Protein AF-A0A3D2VCT6-F1 (afdb_monomer_lite)

pLDDT: mean 78.35, std 16.63, range [40.0, 92.38]

Structure (mmCIF, N/CA/C/O backbone):
data_AF-A0A3D2VCT6-F1
#
_entry.id   AF-A0A3D2VCT6-F1
#
loop_
_atom_site.group_PDB
_atom_site.id
_atom_site.type_symbol
_atom_site.label_atom_id
_atom_site.label_alt_id
_atom_site.label_comp_id
_atom_site.label_asym_id
_atom_site.label_entity_id
_atom_site.label_seq_id
_atom_site.pdbx_PDB_ins_code
_atom_site.Cartn_x
_atom_site.Cartn_y
_atom_site.Cartn_z
_atom_site.occupancy
_atom_site.B_iso_or_equiv
_atom_site.auth_seq_id
_atom_site.auth_comp_id
_atom_site.auth_asym_id
_atom_site.auth_atom_id
_atom_site.pdbx_PDB_model_num
ATOM 1 N N . THR A 1 1 ? 10.111 -15.193 -12.192 1.00 73.38 1 THR A N 1
ATOM 2 C CA . THR A 1 1 ? 10.211 -14.140 -13.232 1.00 73.38 1 THR A CA 1
ATOM 3 C C . THR A 1 1 ? 9.613 -12.856 -12.687 1.00 73.38 1 THR A C 1
ATOM 5 O O . THR A 1 1 ? 8.828 -12.927 -11.751 1.00 73.38 1 THR A O 1
ATOM 8 N N . VAL A 1 2 ? 9.972 -11.691 -13.240 1.00 80.69 2 VAL A N 1
ATOM 9 C CA . VAL A 1 2 ? 9.519 -10.365 -12.754 1.00 80.69 2 VAL A CA 1
ATOM 10 C C . VAL A 1 2 ? 7.997 -10.275 -12.595 1.00 80.69 2 VAL A C 1
ATOM 12 O O . VAL A 1 2 ? 7.515 -9.657 -11.654 1.00 80.69 2 VAL A O 1
ATOM 15 N N . VAL A 1 3 ? 7.255 -10.949 -13.474 1.00 85.75 3 VAL A N 1
ATOM 16 C CA . VAL A 1 3 ? 5.790 -11.002 -13.463 1.00 85.75 3 VAL A CA 1
ATOM 17 C C . VAL A 1 3 ? 5.251 -11.655 -12.185 1.00 85.75 3 VAL A C 1
ATOM 19 O O . VAL A 1 3 ? 4.391 -11.073 -11.538 1.00 85.75 3 VAL A O 1
ATOM 22 N N . VAL A 1 4 ? 5.792 -12.806 -11.766 1.00 86.31 4 VAL A N 1
ATOM 23 C CA . VAL A 1 4 ? 5.326 -13.525 -10.559 1.00 86.31 4 VAL A CA 1
ATOM 24 C C . VAL A 1 4 ? 5.449 -12.653 -9.312 1.00 86.31 4 VAL A C 1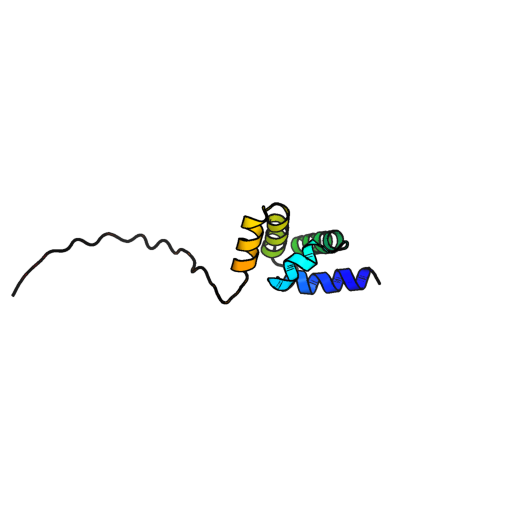
ATOM 26 O O . VAL A 1 4 ? 4.520 -12.591 -8.517 1.00 86.31 4 VAL A O 1
ATOM 29 N N . GLU A 1 5 ? 6.544 -11.904 -9.178 1.00 85.00 5 GLU A N 1
ATOM 30 C CA . GLU A 1 5 ? 6.730 -11.001 -8.038 1.00 85.00 5 GLU A CA 1
ATOM 31 C C . GLU A 1 5 ? 5.710 -9.853 -8.010 1.00 85.00 5 GLU A C 1
ATOM 33 O O . GLU A 1 5 ? 5.279 -9.445 -6.933 1.00 85.00 5 GLU A O 1
ATOM 38 N N . ILE A 1 6 ? 5.311 -9.326 -9.174 1.00 88.00 6 ILE A N 1
ATOM 39 C CA . ILE A 1 6 ? 4.287 -8.273 -9.266 1.00 88.00 6 ILE A CA 1
ATOM 40 C C . ILE A 1 6 ? 2.933 -8.818 -8.801 1.00 88.00 6 ILE A C 1
ATOM 42 O O . ILE A 1 6 ? 2.243 -8.151 -8.029 1.00 88.00 6 ILE A O 1
ATOM 46 N N . TRP A 1 7 ? 2.580 -10.041 -9.207 1.00 87.38 7 TRP A N 1
ATOM 47 C CA . TRP A 1 7 ? 1.351 -10.709 -8.770 1.00 87.38 7 TRP A CA 1
ATOM 48 C C . TRP A 1 7 ? 1.380 -11.063 -7.279 1.00 87.38 7 TRP A C 1
ATOM 50 O O . TRP A 1 7 ? 0.413 -10.797 -6.571 1.00 87.38 7 TRP A O 1
ATOM 60 N N . GLU A 1 8 ? 2.500 -11.568 -6.759 1.00 88.44 8 GLU A N 1
ATOM 61 C CA . GLU A 1 8 ? 2.666 -11.809 -5.319 1.00 88.44 8 GLU A CA 1
ATOM 62 C C . GLU A 1 8 ? 2.553 -10.520 -4.493 1.00 88.44 8 GLU A C 1
ATOM 64 O O . GLU A 1 8 ? 2.054 -10.537 -3.361 1.00 88.44 8 GLU A O 1
ATOM 69 N N . LEU A 1 9 ? 3.008 -9.386 -5.041 1.00 89.25 9 LEU A N 1
ATOM 70 C CA . LEU A 1 9 ? 2.837 -8.086 -4.403 1.00 89.25 9 LEU A CA 1
ATOM 71 C C . LEU A 1 9 ? 1.361 -7.687 -4.311 1.00 89.25 9 LEU A C 1
ATOM 73 O O . LEU A 1 9 ? 1.003 -7.114 -3.288 1.00 89.25 9 LEU A O 1
ATOM 77 N N . GLN A 1 10 ? 0.496 -8.044 -5.270 1.00 89.00 10 GLN A N 1
ATOM 78 C CA . GLN A 1 10 ? -0.943 -7.728 -5.207 1.00 89.00 10 GLN A CA 1
ATOM 79 C C . GLN A 1 10 ? -1.597 -8.300 -3.948 1.00 89.00 10 GLN A C 1
ATOM 81 O O . GLN A 1 10 ? -2.179 -7.558 -3.161 1.00 89.00 10 GLN A O 1
ATOM 86 N N . SER A 1 11 ? -1.393 -9.591 -3.665 1.00 88.12 11 SER A N 1
ATOM 87 C CA . SER A 1 11 ? -1.946 -10.229 -2.461 1.00 88.12 11 SER A CA 1
ATOM 88 C C . SER A 1 11 ? -1.451 -9.567 -1.168 1.00 88.12 11 SER A C 1
ATOM 90 O O . SER A 1 11 ? -2.166 -9.500 -0.167 1.00 88.12 11 SER A O 1
ATOM 92 N N . ARG A 1 12 ? -0.216 -9.048 -1.168 1.00 87.56 12 ARG A N 1
ATOM 93 C CA . ARG A 1 12 ? 0.351 -8.322 -0.021 1.00 87.56 12 ARG A CA 1
ATOM 94 C C . ARG A 1 12 ? -0.182 -6.892 0.093 1.00 87.56 12 ARG A C 1
ATOM 96 O O . ARG A 1 12 ? -0.373 -6.426 1.219 1.00 87.56 12 ARG A O 1
ATOM 103 N N . LEU A 1 13 ? -0.407 -6.217 -1.036 1.00 87.00 13 LEU A N 1
ATOM 104 C CA . LEU A 1 13 ? -1.008 -4.884 -1.116 1.00 87.00 13 LEU A CA 1
ATOM 105 C C . LEU A 1 13 ? -2.453 -4.911 -0.619 1.00 87.00 13 LEU A C 1
ATOM 107 O O . LEU A 1 13 ? -2.834 -4.029 0.145 1.00 87.00 13 LEU A O 1
ATOM 111 N N . GLU A 1 14 ? -3.216 -5.944 -0.977 1.00 86.81 14 GLU A N 1
ATOM 112 C CA . GLU A 1 14 ? -4.591 -6.168 -0.518 1.00 86.81 14 GLU A CA 1
ATOM 113 C C . GLU A 1 14 ? -4.648 -6.462 0.989 1.00 86.81 14 GLU A C 1
ATOM 115 O O . GLU A 1 14 ? -5.442 -5.866 1.718 1.00 86.81 14 GLU A O 1
ATOM 120 N N . ALA A 1 15 ? -3.748 -7.316 1.489 1.00 85.69 15 ALA A N 1
ATOM 121 C CA . ALA A 1 15 ? -3.716 -7.700 2.900 1.00 85.69 15 ALA A CA 1
ATOM 122 C C . ALA A 1 15 ? -3.271 -6.578 3.860 1.00 85.69 15 ALA A C 1
ATOM 124 O O . ALA A 1 15 ? -3.489 -6.709 5.064 1.00 85.69 15 ALA A O 1
ATOM 125 N N . ARG A 1 16 ? -2.596 -5.522 3.368 1.00 84.25 16 ARG A N 1
ATOM 126 C CA . ARG A 1 16 ? -2.132 -4.343 4.138 1.00 84.25 16 ARG A CA 1
ATOM 127 C C . ARG A 1 16 ? -1.551 -4.672 5.524 1.00 84.25 16 ARG A C 1
ATOM 129 O O . ARG A 1 16 ? -1.875 -4.048 6.530 1.00 84.25 16 ARG A O 1
ATOM 136 N N . ARG A 1 17 ? -0.661 -5.667 5.606 1.00 85.12 17 ARG A N 1
ATOM 137 C CA . ARG A 1 17 ? -0.084 -6.085 6.896 1.00 85.12 17 ARG A CA 1
ATOM 138 C C . ARG A 1 17 ? 0.915 -5.042 7.421 1.00 85.12 17 ARG A C 1
ATOM 140 O O . ARG A 1 17 ? 1.918 -4.807 6.741 1.00 85.12 17 ARG A O 1
ATOM 147 N N . PRO A 1 18 ? 0.760 -4.514 8.653 1.00 83.00 18 PRO A N 1
ATOM 148 C CA . PRO A 1 18 ? 1.594 -3.429 9.178 1.00 83.00 18 PRO A CA 1
AT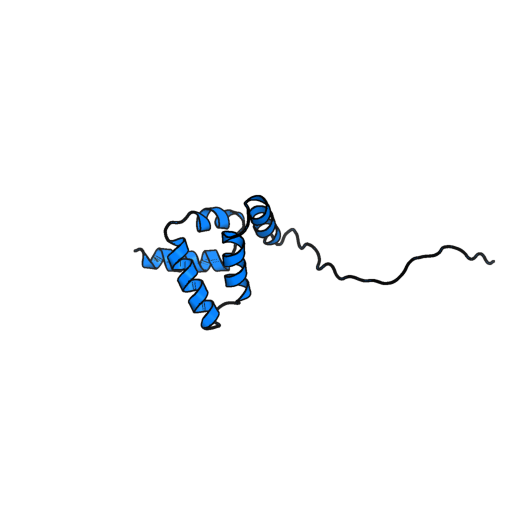OM 149 C C . PRO A 1 18 ? 3.107 -3.660 9.082 1.00 83.00 18 PRO A C 1
ATOM 151 O O . PRO A 1 18 ? 3.869 -2.788 8.668 1.00 83.00 18 PRO A O 1
ATOM 154 N N . ARG A 1 19 ? 3.542 -4.885 9.397 1.00 82.25 19 ARG A N 1
ATOM 155 C CA . ARG A 1 19 ? 4.955 -5.301 9.366 1.00 82.25 19 ARG A CA 1
ATOM 156 C C . ARG A 1 19 ? 5.531 -5.421 7.954 1.00 82.25 19 ARG A C 1
ATOM 158 O O . ARG A 1 19 ? 6.746 -5.431 7.786 1.00 82.25 19 ARG A O 1
ATOM 165 N N . THR A 1 20 ? 4.679 -5.566 6.943 1.00 86.06 20 THR A N 1
ATOM 166 C CA . THR A 1 20 ? 5.090 -5.817 5.557 1.00 86.06 20 THR A CA 1
ATOM 167 C C . THR A 1 20 ? 5.043 -4.545 4.715 1.00 86.06 20 THR A C 1
ATOM 169 O O . THR A 1 20 ? 5.816 -4.442 3.770 1.00 86.06 20 THR A O 1
ATOM 172 N N . ILE A 1 21 ? 4.226 -3.552 5.085 1.00 87.94 21 ILE A N 1
ATOM 173 C CA . ILE A 1 21 ? 4.059 -2.287 4.345 1.00 87.94 21 ILE A CA 1
ATOM 174 C C . ILE A 1 21 ? 5.395 -1.576 4.103 1.00 87.94 21 ILE A C 1
ATOM 176 O O . ILE A 1 21 ? 5.686 -1.207 2.971 1.00 87.94 21 ILE A O 1
ATOM 180 N N . GLN A 1 22 ? 6.260 -1.459 5.117 1.00 86.81 22 GLN A N 1
ATOM 181 C CA . GLN A 1 22 ? 7.579 -0.833 4.936 1.00 86.81 22 GLN A CA 1
ATOM 182 C C . GLN A 1 22 ? 8.455 -1.590 3.927 1.00 86.81 22 GLN A C 1
ATOM 184 O O . GLN A 1 22 ? 9.131 -0.982 3.102 1.00 86.81 22 GLN A O 1
ATOM 189 N N . ARG A 1 23 ? 8.409 -2.928 3.954 1.00 89.44 23 ARG A N 1
ATOM 190 C CA . ARG A 1 23 ? 9.144 -3.774 3.007 1.00 89.44 23 ARG A CA 1
ATOM 191 C C . ARG A 1 23 ? 8.570 -3.680 1.590 1.00 89.44 23 ARG A C 1
ATOM 193 O O . ARG A 1 23 ? 9.329 -3.778 0.634 1.00 89.44 23 ARG A O 1
ATOM 200 N N . ILE A 1 24 ? 7.255 -3.506 1.460 1.00 90.00 24 ILE A N 1
ATOM 201 C CA . ILE A 1 24 ? 6.577 -3.320 0.172 1.00 90.00 24 ILE A CA 1
ATOM 202 C C . ILE A 1 24 ? 6.990 -1.984 -0.447 1.00 90.00 24 ILE A C 1
ATOM 204 O O . ILE A 1 24 ? 7.429 -1.979 -1.590 1.00 90.00 24 ILE A O 1
ATOM 208 N N . LEU A 1 25 ? 6.938 -0.888 0.320 1.00 88.56 25 LEU A N 1
ATOM 209 C CA . LEU A 1 25 ? 7.337 0.446 -0.148 1.00 88.56 25 LEU A CA 1
ATOM 210 C C . LEU A 1 25 ? 8.811 0.505 -0.584 1.00 88.56 25 LEU A C 1
ATOM 212 O O . LEU A 1 25 ? 9.147 1.224 -1.517 1.00 88.56 25 LEU A O 1
ATOM 216 N N . GLY A 1 26 ? 9.690 -0.270 0.059 1.00 88.38 26 GLY A N 1
ATOM 217 C CA . GLY A 1 26 ? 11.105 -0.366 -0.316 1.00 88.38 26 GLY A CA 1
ATOM 218 C C . GLY A 1 26 ? 11.409 -1.288 -1.507 1.00 88.38 26 GLY A C 1
ATOM 219 O O . GLY A 1 26 ? 12.573 -1.436 -1.877 1.00 88.38 26 GLY A O 1
ATOM 220 N N . ASN A 1 2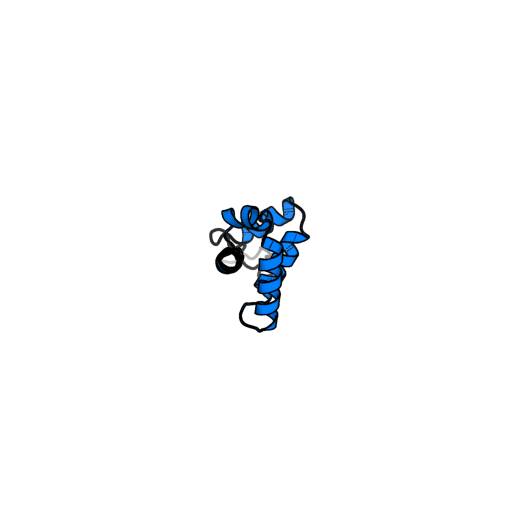7 ? 10.414 -1.957 -2.097 1.00 89.31 27 ASN A N 1
ATOM 221 C CA . ASN A 1 27 ? 10.641 -2.887 -3.202 1.00 89.31 27 ASN A CA 1
ATOM 222 C C . ASN A 1 27 ? 10.785 -2.135 -4.538 1.00 89.31 27 ASN A C 1
ATOM 224 O O . ASN A 1 27 ? 9.931 -1.328 -4.893 1.00 89.31 27 ASN A O 1
ATOM 228 N N . ARG A 1 28 ? 11.806 -2.464 -5.346 1.00 89.31 28 ARG A N 1
ATOM 229 C CA . ARG A 1 28 ? 12.008 -1.857 -6.680 1.00 89.31 28 ARG A CA 1
ATOM 230 C C . ARG A 1 28 ? 10.814 -2.039 -7.627 1.00 89.31 28 ARG A C 1
ATOM 232 O O . ARG A 1 28 ? 10.626 -1.234 -8.530 1.00 89.31 28 ARG A O 1
ATOM 239 N N . ARG A 1 29 ? 10.022 -3.099 -7.438 1.00 89.19 29 ARG A N 1
ATOM 240 C CA . ARG A 1 29 ? 8.847 -3.441 -8.261 1.00 89.19 29 ARG A CA 1
ATOM 241 C C . ARG A 1 29 ? 7.538 -2.885 -7.707 1.00 89.19 29 ARG A C 1
ATOM 243 O O . ARG A 1 29 ? 6.490 -3.115 -8.303 1.00 89.19 29 ARG A O 1
ATOM 250 N N . PHE A 1 30 ? 7.588 -2.144 -6.599 1.00 89.94 30 PHE A N 1
ATOM 251 C CA . PHE A 1 30 ? 6.405 -1.530 -6.005 1.00 89.94 30 PHE A CA 1
ATOM 252 C C . PHE A 1 30 ? 5.661 -0.646 -7.004 1.00 89.94 30 PHE A C 1
ATOM 254 O O . PHE A 1 30 ? 4.444 -0.736 -7.076 1.00 89.94 30 PHE A O 1
ATOM 261 N N . ARG A 1 31 ? 6.379 0.134 -7.825 1.00 90.31 31 ARG A N 1
ATOM 262 C CA . ARG A 1 31 ? 5.747 1.020 -8.810 1.00 90.31 31 ARG A CA 1
ATOM 263 C C . ARG A 1 31 ? 4.887 0.250 -9.814 1.00 90.31 31 ARG A C 1
ATOM 265 O O . ARG A 1 31 ? 3.711 0.548 -9.940 1.00 90.31 31 ARG A O 1
ATOM 272 N N . ALA A 1 32 ? 5.433 -0.815 -10.401 1.00 92.25 32 ALA A N 1
ATOM 273 C CA . ALA A 1 32 ? 4.688 -1.678 -11.318 1.00 92.25 32 ALA A CA 1
ATOM 274 C C . ALA A 1 32 ? 3.485 -2.359 -10.639 1.00 92.25 32 ALA A C 1
ATOM 276 O O . ALA A 1 32 ? 2.418 -2.481 -11.235 1.00 92.25 32 ALA A O 1
ATOM 277 N N . ALA A 1 33 ? 3.637 -2.787 -9.382 1.00 90.75 33 ALA A N 1
ATOM 278 C CA . ALA A 1 33 ? 2.532 -3.362 -8.619 1.00 90.75 33 ALA A CA 1
ATOM 279 C C . ALA A 1 33 ? 1.452 -2.321 -8.267 1.00 90.75 33 ALA A C 1
ATOM 281 O O . ALA A 1 33 ? 0.270 -2.651 -8.274 1.00 90.75 33 ALA A O 1
ATOM 282 N N . TYR A 1 34 ? 1.838 -1.076 -7.990 1.00 91.44 34 TYR A N 1
ATOM 283 C CA . TYR A 1 34 ? 0.925 0.035 -7.727 1.00 91.44 34 TYR A CA 1
ATOM 284 C C . TYR A 1 34 ? 0.162 0.459 -8.987 1.00 91.44 34 TYR A C 1
ATOM 286 O O . TYR A 1 34 ? -1.049 0.638 -8.922 1.00 91.44 34 TYR A O 1
ATOM 294 N N . ASP A 1 35 ? 0.831 0.545 -10.137 1.00 92.06 35 ASP A N 1
ATOM 295 C CA . ASP A 1 35 ? 0.174 0.878 -11.405 1.00 92.06 35 ASP A CA 1
ATOM 296 C C . ASP A 1 35 ? -0.878 -0.188 -11.761 1.00 92.06 35 ASP A C 1
ATOM 298 O O . ASP A 1 35 ? -2.000 0.133 -12.144 1.00 92.06 35 ASP A O 1
ATOM 302 N N . PHE A 1 36 ? -0.565 -1.469 -11.531 1.00 90.06 36 PHE A N 1
ATOM 303 C CA . PHE A 1 36 ? -1.535 -2.550 -11.705 1.00 90.06 36 PHE A CA 1
ATOM 304 C C . PHE A 1 36 ? -2.688 -2.489 -10.689 1.00 90.06 36 PHE A C 1
ATOM 306 O O . PHE A 1 36 ? -3.835 -2.750 -11.044 1.00 90.06 36 PHE A O 1
ATOM 313 N N . LEU A 1 37 ? -2.405 -2.102 -9.441 1.00 90.50 37 LEU A N 1
ATOM 314 C CA . LEU A 1 37 ? -3.428 -1.879 -8.417 1.00 90.50 37 LEU A CA 1
ATOM 315 C C . LEU A 1 37 ? -4.400 -0.767 -8.849 1.00 90.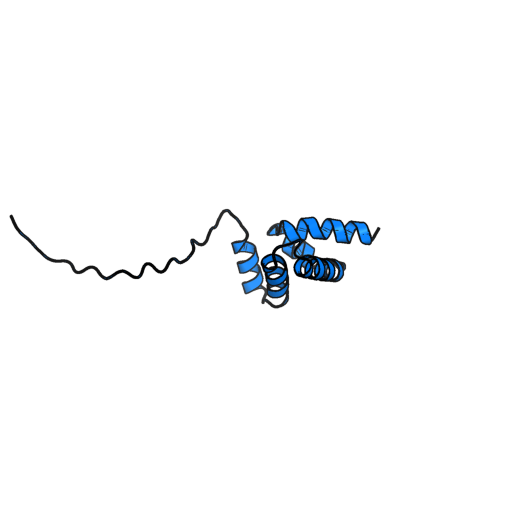50 37 LEU A C 1
ATOM 317 O O . LEU A 1 37 ? -5.610 -0.931 -8.718 1.00 90.50 37 LEU A O 1
ATOM 321 N N . LEU A 1 38 ? -3.890 0.339 -9.400 1.00 90.88 38 LEU A N 1
ATOM 322 C CA . LEU A 1 38 ? -4.715 1.446 -9.885 1.00 90.88 38 LEU A CA 1
ATOM 323 C C . LEU A 1 38 ? -5.633 0.998 -11.028 1.00 90.88 38 LEU A C 1
ATOM 325 O O . LEU A 1 38 ? -6.837 1.226 -10.959 1.00 90.88 38 LEU A O 1
ATOM 329 N N . LEU A 1 39 ? -5.094 0.268 -12.009 1.00 91.75 39 LEU A N 1
ATOM 330 C CA . LEU A 1 39 ? -5.888 -0.295 -13.106 1.00 91.75 39 LEU A CA 1
ATOM 331 C C . LEU A 1 39 ? -6.992 -1.234 -12.600 1.00 91.75 39 LEU A C 1
ATOM 333 O O . LEU A 1 39 ? -8.128 -1.157 -13.061 1.00 91.75 39 LEU A O 1
ATOM 337 N N . ARG A 1 40 ? -6.696 -2.092 -11.615 1.00 89.31 40 ARG A N 1
ATOM 338 C CA . ARG A 1 40 ? -7.707 -2.974 -11.002 1.00 89.31 40 ARG A CA 1
ATOM 339 C C . ARG A 1 40 ? -8.771 -2.200 -10.233 1.00 89.31 40 ARG A C 1
ATOM 341 O O . ARG A 1 40 ? -9.927 -2.618 -10.200 1.00 89.31 40 ARG A O 1
ATOM 348 N N . SER A 1 41 ? -8.396 -1.081 -9.616 1.00 92.38 41 SER A N 1
ATOM 349 C CA . SER A 1 41 ? -9.346 -0.188 -8.956 1.00 92.38 41 SER A CA 1
ATOM 350 C C . SER A 1 41 ? -10.267 0.493 -9.965 1.00 92.38 41 SER A C 1
ATOM 352 O O . SER A 1 41 ? -11.464 0.587 -9.712 1.00 92.38 41 SER A O 1
ATOM 354 N N . GLU A 1 42 ? -9.735 0.961 -11.093 1.00 88.75 42 GLU A N 1
ATOM 355 C CA . GLU A 1 42 ? -10.524 1.566 -12.174 1.00 88.75 42 GLU A CA 1
ATOM 356 C C . GLU A 1 42 ? -11.448 0.543 -12.848 1.00 88.75 42 GLU A C 1
ATOM 358 O O . GLU A 1 42 ? -12.584 0.865 -13.187 1.00 88.75 42 GLU A O 1
ATOM 363 N N . ALA A 1 43 ? -11.004 -0.712 -12.958 1.00 90.50 43 ALA A N 1
ATOM 364 C CA . ALA A 1 43 ? -11.818 -1.829 -13.432 1.00 90.50 43 ALA A CA 1
ATOM 365 C C . ALA A 1 43 ? -12.901 -2.282 -12.428 1.00 90.50 4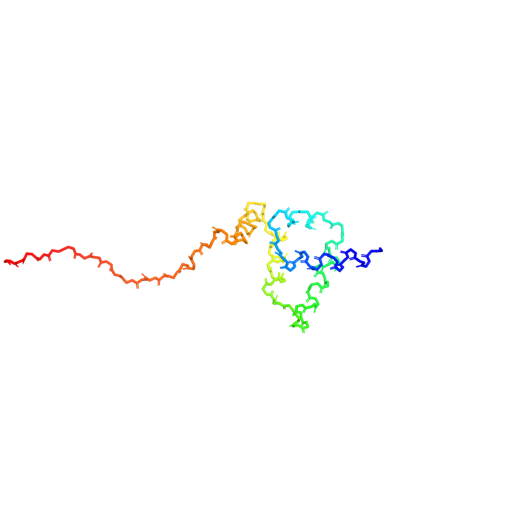3 ALA A C 1
ATOM 367 O O . ALA A 1 43 ? -13.745 -3.109 -12.768 1.00 90.50 43 ALA A O 1
ATOM 368 N N . GLY A 1 44 ? -12.888 -1.764 -11.193 1.00 88.19 44 GLY A N 1
ATOM 369 C CA . GLY A 1 44 ? -13.843 -2.125 -10.142 1.00 88.19 44 GLY A CA 1
ATOM 370 C C . GLY A 1 44 ? -13.601 -3.493 -9.493 1.00 88.19 44 GLY A C 1
ATOM 371 O O . GLY A 1 44 ? -14.463 -3.979 -8.765 1.00 88.19 44 GLY A O 1
ATOM 372 N N . GLU A 1 45 ? -12.443 -4.121 -9.722 1.00 86.81 45 GLU A N 1
ATOM 373 C CA . GLU A 1 45 ? -12.095 -5.408 -9.103 1.00 86.81 45 GLU A CA 1
ATOM 374 C C . GLU A 1 45 ? -11.729 -5.278 -7.622 1.00 86.81 45 GLU A C 1
ATOM 376 O O . GLU A 1 45 ? -11.888 -6.224 -6.850 1.00 86.81 45 GLU A O 1
ATOM 381 N N . ILE A 1 46 ? -11.206 -4.118 -7.225 1.00 87.69 46 ILE A N 1
ATOM 382 C CA . ILE A 1 46 ? -10.798 -3.834 -5.850 1.00 87.69 46 ILE A CA 1
ATOM 383 C C . ILE A 1 46 ? -11.419 -2.522 -5.357 1.00 87.69 46 ILE A C 1
ATOM 385 O O . ILE A 1 46 ? -11.743 -1.649 -6.165 1.00 87.69 46 ILE A O 1
ATOM 389 N N . PRO A 1 47 ? -11.553 -2.335 -4.031 1.00 86.75 47 PRO A N 1
ATOM 390 C CA . PRO A 1 47 ? -12.085 -1.096 -3.484 1.00 86.75 47 PRO A CA 1
ATOM 391 C C . PRO A 1 47 ? -11.175 0.099 -3.815 1.00 86.75 47 PRO A C 1
ATOM 393 O O . PRO A 1 47 ? -9.972 0.026 -3.545 1.00 86.75 47 PRO A O 1
ATOM 396 N N . PRO A 1 48 ? -11.724 1.235 -4.282 1.00 86.88 48 PRO A N 1
ATOM 397 C CA . PRO A 1 48 ? -10.931 2.435 -4.559 1.00 86.88 48 PRO A CA 1
ATOM 398 C C . PRO A 1 48 ? -10.258 3.009 -3.308 1.00 86.88 48 PRO A C 1
ATOM 400 O O . PRO A 1 48 ? -9.186 3.603 -3.392 1.00 86.88 48 PRO A O 1
ATOM 403 N N . GLU A 1 49 ? -10.828 2.752 -2.129 1.00 87.94 49 GLU A N 1
ATOM 404 C CA . GLU A 1 49 ? -10.227 3.091 -0.835 1.00 87.94 49 GLU A CA 1
ATOM 405 C C . GLU A 1 49 ? -8.853 2.431 -0.634 1.00 87.94 49 GLU A C 1
ATOM 407 O O . GLU A 1 49 ? -7.988 2.980 0.046 1.00 87.94 49 GLU A O 1
ATOM 412 N N . LEU A 1 50 ? -8.631 1.244 -1.217 1.00 88.81 50 LEU A N 1
ATOM 413 C CA . LEU A 1 50 ? -7.349 0.551 -1.130 1.00 88.81 50 LEU A CA 1
ATOM 414 C C . LEU A 1 50 ? -6.278 1.299 -1.928 1.00 88.81 50 LEU A C 1
ATOM 416 O O . LEU A 1 50 ? -5.189 1.534 -1.406 1.00 88.81 50 LEU A O 1
ATOM 420 N N . ALA A 1 51 ? -6.596 1.684 -3.166 1.00 89.50 51 ALA A N 1
ATOM 421 C CA . ALA A 1 51 ? -5.697 2.451 -4.018 1.00 89.50 51 ALA A CA 1
ATOM 422 C C . ALA A 1 51 ? -5.389 3.822 -3.397 1.00 89.50 51 ALA A C 1
ATOM 424 O O . ALA A 1 51 ? -4.219 4.155 -3.240 1.00 89.50 51 ALA A O 1
ATOM 425 N N . GLN A 1 52 ? -6.415 4.549 -2.936 1.00 89.56 52 GLN A N 1
ATOM 426 C CA . GLN A 1 52 ? -6.261 5.846 -2.260 1.00 89.56 52 GLN A CA 1
ATOM 427 C C . GLN A 1 52 ? -5.356 5.756 -1.030 1.00 89.56 52 GLN A C 1
ATOM 429 O O . GLN A 1 52 ? -4.440 6.560 -0.878 1.00 89.56 52 GLN A O 1
ATOM 434 N N . TRP A 1 53 ? -5.539 4.734 -0.191 1.00 91.38 53 TRP A N 1
ATOM 435 C CA . TRP A 1 53 ? -4.686 4.523 0.977 1.00 91.38 53 TRP A CA 1
ATOM 436 C C . TRP A 1 53 ? -3.211 4.313 0.591 1.00 91.38 53 TRP A C 1
ATOM 438 O O . TRP A 1 53 ? -2.305 4.843 1.242 1.00 91.38 53 TRP A O 1
ATOM 448 N N . TRP A 1 54 ? -2.953 3.554 -0.483 1.00 90.88 54 TRP A N 1
ATOM 449 C CA . TRP A 1 54 ? -1.600 3.360 -1.011 1.00 90.88 54 TRP A CA 1
ATOM 450 C C . TRP A 1 54 ? -1.030 4.631 -1.653 1.00 90.88 54 TRP A C 1
ATOM 452 O O . TRP A 1 54 ? 0.187 4.806 -1.628 1.00 90.88 54 TRP A O 1
ATOM 462 N N . THR A 1 55 ? -1.856 5.529 -2.187 1.00 90.81 55 THR A N 1
ATOM 463 C CA . THR A 1 55 ? -1.437 6.866 -2.640 1.00 90.81 55 THR A CA 1
ATOM 464 C C . THR A 1 55 ? -1.032 7.740 -1.455 1.00 90.81 55 THR A C 1
ATOM 466 O O . THR A 1 55 ? 0.085 8.251 -1.412 1.00 90.81 55 THR A O 1
ATOM 469 N N . GLU A 1 56 ? -1.890 7.833 -0.440 1.00 90.12 56 GLU A N 1
ATOM 470 C CA . GLU A 1 56 ? -1.671 8.672 0.741 1.00 90.12 56 GLU A CA 1
ATOM 471 C C . GLU A 1 56 ? -0.382 8.297 1.481 1.00 90.12 56 GLU A C 1
ATOM 473 O O . GLU A 1 56 ? 0.407 9.166 1.846 1.00 90.12 56 GLU A O 1
ATOM 478 N N . ILE A 1 57 ? -0.102 7.001 1.666 1.00 89.44 57 ILE A N 1
ATOM 479 C CA . ILE A 1 57 ? 1.087 6.563 2.413 1.00 89.44 57 ILE A CA 1
ATOM 480 C C . ILE A 1 57 ? 2.420 6.909 1.717 1.00 89.44 57 ILE A C 1
ATOM 482 O O . ILE A 1 57 ? 3.465 6.975 2.384 1.00 89.44 57 ILE A O 1
ATOM 486 N N . GLN A 1 58 ? 2.391 7.114 0.394 1.00 87.75 58 GLN A N 1
ATOM 487 C CA . GLN A 1 58 ? 3.546 7.548 -0.398 1.00 87.75 58 GLN A CA 1
ATOM 488 C C . GLN A 1 58 ? 3.840 9.036 -0.178 1.00 87.75 58 GLN A C 1
ATOM 490 O O . GLN A 1 58 ? 5.006 9.397 -0.032 1.00 87.75 58 GLN A O 1
ATOM 495 N N . GLU A 1 59 ? 2.800 9.866 -0.099 1.00 87.69 59 GLU A N 1
ATOM 496 C CA . GLU A 1 59 ? 2.910 11.319 0.092 1.00 87.69 59 GLU A CA 1
ATOM 497 C C . GLU A 1 59 ? 3.087 11.718 1.564 1.00 87.69 59 GLU A C 1
ATOM 499 O O . GLU A 1 59 ? 3.632 12.773 1.873 1.00 87.69 59 GLU A O 1
ATOM 504 N N . CYS A 1 60 ? 2.654 10.862 2.489 1.00 87.81 60 CYS A N 1
ATOM 505 C CA . CYS A 1 60 ? 2.713 11.125 3.919 1.00 87.81 60 CYS A CA 1
ATOM 506 C C . CYS A 1 60 ? 4.134 11.078 4.504 1.00 87.81 60 CYS A C 1
ATOM 508 O O . CYS A 1 60 ? 4.917 10.155 4.243 1.00 87.81 60 CYS A O 1
ATOM 510 N N . ASP A 1 61 ? 4.393 12.000 5.437 1.00 88.81 61 ASP A N 1
ATOM 511 C CA . ASP A 1 61 ? 5.579 12.005 6.296 1.00 88.81 61 ASP A CA 1
ATOM 512 C C . ASP A 1 61 ? 5.705 10.719 7.121 1.00 88.81 61 ASP A C 1
ATOM 514 O O . ASP A 1 61 ? 4.722 10.039 7.431 1.00 88.81 61 ASP A O 1
ATOM 518 N N . GLU A 1 62 ? 6.918 10.409 7.582 1.00 84.31 62 GLU A N 1
ATOM 519 C CA . GLU A 1 62 ? 7.186 9.186 8.344 1.00 84.31 62 GLU A CA 1
ATOM 520 C C . GLU A 1 62 ? 6.307 9.052 9.604 1.00 84.31 62 GLU A C 1
ATOM 522 O O . GLU A 1 62 ? 5.832 7.960 9.936 1.00 84.31 62 GLU A O 1
ATOM 527 N N . THR A 1 63 ? 6.042 10.161 10.299 1.00 86.12 63 THR A N 1
ATOM 528 C CA . THR A 1 63 ? 5.180 10.179 11.490 1.00 86.12 63 THR A CA 1
ATOM 529 C C . THR A 1 63 ? 3.732 9.825 11.150 1.00 86.12 63 THR A C 1
ATOM 531 O O . THR A 1 63 ? 3.100 9.056 11.879 1.00 86.12 63 THR A O 1
ATOM 534 N N . HIS A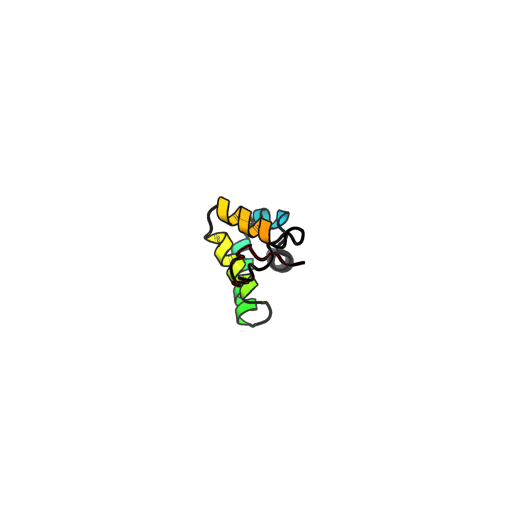 1 64 ? 3.220 10.340 10.032 1.00 86.38 64 HIS A N 1
ATOM 535 C CA . HIS A 1 64 ? 1.871 10.080 9.547 1.00 86.38 64 HIS A CA 1
ATOM 536 C C . HIS A 1 64 ? 1.754 8.652 8.999 1.00 86.38 64 HIS A C 1
ATOM 538 O O . HIS A 1 64 ? 0.847 7.916 9.384 1.00 86.38 64 HIS A O 1
ATOM 544 N N . ARG A 1 65 ? 2.752 8.194 8.237 1.00 87.31 65 ARG A N 1
ATOM 545 C CA . ARG A 1 65 ? 2.881 6.811 7.761 1.00 87.31 65 ARG A CA 1
ATOM 546 C C . ARG A 1 65 ? 2.797 5.802 8.905 1.00 87.31 65 ARG A C 1
ATOM 548 O O . ARG A 1 65 ? 2.049 4.831 8.822 1.00 87.31 65 ARG A O 1
ATOM 555 N N . ARG A 1 66 ? 3.520 6.032 10.008 1.00 85.19 66 ARG A N 1
ATOM 556 C CA . ARG A 1 66 ? 3.449 5.163 11.199 1.00 85.19 66 ARG A CA 1
ATOM 557 C C . ARG A 1 66 ? 2.053 5.139 11.827 1.00 85.19 66 ARG A C 1
ATOM 559 O O . ARG A 1 66 ? 1.663 4.096 12.344 1.00 85.19 66 ARG A O 1
ATOM 566 N N . ARG A 1 67 ? 1.306 6.251 11.795 1.00 86.88 67 ARG A N 1
ATOM 567 C CA . ARG A 1 67 ? -0.089 6.298 12.273 1.00 86.88 67 ARG A CA 1
ATOM 568 C C . ARG A 1 67 ? -1.011 5.497 11.359 1.00 86.88 67 ARG A C 1
ATOM 570 O O . ARG A 1 67 ? -1.653 4.583 11.855 1.00 86.88 67 ARG A O 1
ATOM 577 N N . MET A 1 68 ? -0.966 5.727 10.046 1.00 86.38 68 MET A N 1
ATOM 578 C CA . MET A 1 68 ? -1.766 4.970 9.070 1.00 86.38 68 MET A CA 1
ATOM 579 C C . MET A 1 68 ? -1.537 3.459 9.176 1.00 86.38 68 MET A C 1
ATOM 581 O O . MET A 1 68 ? -2.477 2.673 9.159 1.00 86.38 68 MET A O 1
ATOM 585 N N . VAL A 1 69 ? -0.276 3.044 9.327 1.00 86.38 69 VAL A N 1
ATOM 586 C CA . VAL A 1 69 ? 0.101 1.635 9.504 1.00 86.38 69 VAL A CA 1
ATOM 587 C C . VAL A 1 69 ? -0.424 1.059 10.824 1.00 86.38 69 VAL A C 1
ATOM 589 O O . VAL A 1 69 ? -0.769 -0.118 10.886 1.00 86.38 69 VAL A O 1
ATOM 592 N N . LYS A 1 70 ? -0.484 1.870 11.883 1.00 83.75 70 LYS A N 1
ATOM 593 C CA . LYS A 1 70 ? -1.010 1.472 13.194 1.00 83.75 70 LYS A CA 1
ATOM 594 C C . LYS A 1 70 ? -2.536 1.377 13.201 1.00 83.75 70 LYS A C 1
ATOM 596 O O . LYS A 1 70 ? -3.069 0.512 13.884 1.00 83.75 70 LYS A O 1
ATOM 601 N N . ASP A 1 71 ? -3.213 2.225 12.436 1.00 83.38 71 ASP A N 1
ATOM 602 C CA . ASP A 1 71 ? -4.675 2.234 12.321 1.00 83.38 71 ASP A CA 1
ATOM 603 C C . ASP A 1 71 ? -5.212 1.013 11.547 1.00 83.38 71 ASP A C 1
ATOM 605 O O . ASP A 1 71 ? -6.383 0.666 11.672 1.00 83.38 71 ASP A O 1
ATOM 609 N N . LEU A 1 72 ? -4.347 0.321 10.794 1.00 78.44 72 LEU A N 1
ATOM 610 C CA . LEU A 1 72 ? -4.650 -0.957 10.141 1.00 78.44 72 LEU A CA 1
ATOM 611 C C . LEU A 1 72 ? -4.625 -2.167 11.086 1.00 78.44 72 LEU A C 1
ATOM 613 O O . LEU A 1 72 ? -5.049 -3.247 10.680 1.00 78.44 72 LEU A O 1
ATOM 617 N N . ASP A 1 73 ? -4.099 -2.035 12.308 1.00 69.62 73 ASP A N 1
ATOM 618 C CA . ASP A 1 73 ? -4.074 -3.136 13.270 1.00 69.62 73 ASP A CA 1
ATOM 619 C C . ASP A 1 73 ? -5.482 -3.334 13.869 1.00 69.62 73 ASP A C 1
ATOM 621 O O . ASP A 1 73 ? -5.951 -2.476 14.628 1.00 69.62 73 ASP A O 1
ATOM 625 N N . PRO A 1 74 ? -6.180 -4.451 13.575 1.00 57.47 74 PRO A N 1
ATOM 626 C CA . PRO A 1 74 ? -7.544 -4.686 14.051 1.00 57.47 74 PRO A CA 1
ATOM 627 C C . PRO A 1 74 ? -7.650 -4.753 15.586 1.00 57.47 74 PRO A C 1
ATOM 629 O O . PRO A 1 74 ? -8.753 -4.687 16.124 1.00 57.47 74 PRO A O 1
ATOM 632 N N . GLY A 1 75 ? -6.525 -4.828 16.310 1.00 54.12 75 GLY A N 1
ATOM 633 C CA . GLY A 1 75 ? -6.477 -4.719 17.772 1.00 54.12 75 GLY A CA 1
ATOM 634 C C . GLY A 1 75 ? -6.714 -3.307 18.329 1.00 54.12 75 GLY A C 1
ATOM 635 O O . GLY A 1 75 ? -6.874 -3.145 19.540 1.00 54.12 75 GLY A O 1
ATOM 636 N N . LYS A 1 76 ? -6.756 -2.272 17.481 1.00 47.62 76 LYS A N 1
ATOM 637 C CA . LYS A 1 76 ? -7.076 -0.895 17.872 1.00 47.62 76 LYS A CA 1
ATOM 638 C C . LYS A 1 76 ? -8.040 -0.266 16.881 1.00 47.62 76 LYS A C 1
ATOM 640 O O . LYS A 1 76 ? -7.669 0.646 16.163 1.00 47.62 76 LYS A O 1
ATOM 645 N N . THR A 1 77 ? -9.308 -0.660 16.904 1.00 40.00 77 THR A N 1
ATOM 646 C CA . THR A 1 77 ? -10.375 0.218 16.402 1.00 40.00 77 THR A CA 1
ATOM 647 C C . THR A 1 77 ? -10.280 1.561 17.143 1.00 40.00 77 THR A C 1
ATOM 649 O O . THR A 1 77 ? -10.595 1.599 18.339 1.00 40.00 77 THR A O 1
ATOM 652 N N . PRO A 1 78 ? -9.899 2.690 16.513 1.00 42.91 78 PRO A N 1
ATOM 653 C CA . PRO A 1 78 ? -10.222 3.986 17.072 1.00 42.91 78 PRO A CA 1
ATOM 654 C C . PRO A 1 78 ? -11.703 4.129 16.758 1.00 42.91 78 PRO A C 1
ATOM 656 O O . PRO A 1 78 ? -12.086 4.445 15.631 1.00 42.91 78 PRO A O 1
ATOM 659 N N . GLY A 1 79 ? -12.536 3.753 17.731 1.00 45.88 79 GLY A N 1
ATOM 660 C CA . GLY A 1 79 ? -13.982 3.808 17.625 1.00 45.88 79 GLY A CA 1
ATOM 661 C C . GLY A 1 79 ? -14.382 5.083 16.906 1.00 45.88 79 GLY A C 1
ATOM 662 O O . GLY A 1 79 ? -14.081 6.185 17.371 1.00 45.88 79 GLY A O 1
ATOM 663 N N . LYS A 1 80 ? -14.998 4.887 15.735 1.00 43.84 80 LYS A N 1
ATOM 664 C CA . LYS A 1 80 ? -15.707 5.880 14.935 1.00 43.84 80 LYS A CA 1
ATOM 665 C C . LYS A 1 80 ? -16.207 6.943 15.900 1.00 43.84 80 LYS A C 1
ATOM 667 O O . LYS A 1 80 ? -17.062 6.647 16.737 1.00 43.84 80 LYS A O 1
ATOM 672 N N . ARG A 1 81 ? -15.596 8.131 15.846 1.00 50.97 81 ARG A N 1
ATOM 673 C CA . ARG A 1 81 ? -15.883 9.291 16.693 1.00 50.97 81 ARG A CA 1
ATOM 674 C C . ARG A 1 81 ? -17.304 9.737 16.371 1.00 50.97 81 ARG A C 1
ATOM 676 O O . ARG A 1 81 ? -17.542 10.708 15.662 1.00 50.97 81 ARG A O 1
ATOM 683 N N . ARG A 1 82 ? -18.278 8.958 16.835 1.00 52.97 82 ARG A N 1
ATOM 684 C CA . ARG A 1 82 ? -19.695 9.222 16.715 1.00 52.97 82 ARG A CA 1
ATOM 685 C C . ARG A 1 82 ? -19.918 10.336 17.713 1.00 52.97 82 ARG A C 1
ATOM 687 O O . ARG A 1 82 ? -20.115 10.090 18.897 1.00 52.97 82 ARG A O 1
ATOM 694 N N . ARG A 1 83 ? -19.769 11.569 17.216 1.00 55.28 83 ARG A N 1
ATOM 695 C CA . ARG A 1 83 ? -20.249 12.811 17.820 1.00 55.28 83 ARG A CA 1
ATOM 696 C C . ARG A 1 83 ? -21.679 12.565 18.301 1.00 55.28 83 ARG A C 1
ATOM 698 O O . ARG A 1 83 ? -22.641 12.833 17.591 1.00 55.28 83 ARG A O 1
ATOM 705 N N . ARG A 1 84 ? -21.839 12.044 19.515 1.00 53.78 84 ARG A N 1
ATOM 706 C CA . ARG A 1 84 ? -23.086 12.147 20.258 1.00 53.78 84 ARG A CA 1
ATOM 707 C C . ARG A 1 84 ? -22.967 13.436 21.051 1.00 53.78 84 ARG A C 1
ATOM 709 O O . ARG A 1 84 ? -22.734 13.451 22.250 1.00 53.78 84 ARG A O 1
ATOM 716 N N . SER A 1 85 ? -23.082 14.538 20.311 1.00 55.31 85 SER A N 1
ATOM 717 C CA . SER A 1 85 ? -23.629 15.758 20.879 1.00 55.31 85 SER A CA 1
ATOM 718 C C . SER A 1 85 ? -24.981 15.379 21.471 1.00 55.31 85 SER A C 1
ATOM 720 O O . SER A 1 85 ? -25.884 15.003 20.725 1.00 55.31 85 SER A O 1
ATOM 722 N N . ARG A 1 86 ? -25.072 15.368 22.801 1.00 52.69 86 ARG A N 1
ATOM 723 C CA . ARG A 1 86 ? -26.297 15.595 23.572 1.00 52.69 86 ARG A CA 1
ATOM 724 C C . ARG A 1 86 ? -25.902 15.910 25.013 1.00 52.69 86 ARG A C 1
ATOM 726 O O . ARG A 1 86 ? -25.768 15.026 25.843 1.00 52.69 86 ARG A O 1
ATOM 733 N N . ARG A 1 87 ? -25.705 17.217 25.203 1.00 53.38 87 ARG A N 1
ATOM 734 C CA . ARG A 1 87 ? -26.106 18.028 26.358 1.00 53.38 87 ARG A CA 1
ATOM 735 C C . ARG A 1 87 ? -25.613 17.579 27.737 1.00 53.38 87 ARG A C 1
ATOM 737 O O . ARG A 1 87 ? -26.103 16.625 28.321 1.00 53.38 87 ARG A O 1
ATOM 744 N N . ALA A 1 88 ? -24.663 18.373 28.230 1.00 50.75 88 ALA A N 1
ATOM 745 C CA . ALA A 1 88 ? -24.667 19.005 29.547 1.00 50.75 88 ALA A CA 1
ATOM 746 C C . ALA A 1 88 ? -25.626 18.402 30.587 1.00 50.75 88 ALA A C 1
ATOM 748 O O . ALA A 1 88 ? -26.845 18.511 30.465 1.00 50.75 88 ALA A O 1
ATOM 749 N N . ARG A 1 89 ? -25.044 17.870 31.664 1.00 52.94 89 ARG A N 1
ATOM 750 C CA . ARG A 1 89 ? -25.715 17.853 32.965 1.00 52.94 89 ARG A CA 1
ATOM 751 C C . ARG A 1 89 ? -25.878 19.302 33.436 1.00 52.94 89 ARG A C 1
ATOM 753 O O . ARG A 1 89 ? -24.944 20.088 33.266 1.00 52.94 89 ARG A O 1
ATOM 760 N N . PRO A 1 90 ? -26.980 19.607 34.120 1.00 51.06 90 PRO A N 1
ATOM 761 C CA . PRO A 1 90 ? -26.837 20.263 35.402 1.00 51.06 90 PRO A CA 1
ATOM 762 C C . PRO A 1 90 ? -27.397 19.366 36.505 1.00 51.06 90 PRO A C 1
ATOM 764 O O . PRO A 1 90 ? -28.395 18.667 36.342 1.00 51.06 90 PRO A O 1
ATOM 767 N N . VAL A 1 91 ? -26.653 19.353 37.601 1.00 56.28 91 VAL A N 1
ATOM 768 C CA . VAL A 1 91 ? -27.086 18.949 38.935 1.00 56.28 91 VAL A CA 1
ATOM 769 C C . VAL A 1 91 ? -28.174 19.915 39.423 1.00 56.28 91 VAL A C 1
ATOM 771 O O . VAL A 1 91 ? -28.081 21.096 39.101 1.00 56.28 91 VAL A O 1
ATOM 774 N N . ASP A 1 92 ? -29.201 19.391 40.101 1.00 51.56 92 ASP A N 1
ATOM 775 C CA . ASP A 1 92 ? -29.808 19.843 41.377 1.00 51.56 92 ASP A CA 1
ATOM 776 C C . ASP A 1 92 ? -31.309 19.493 41.454 1.00 51.56 92 ASP A C 1
ATOM 778 O O . ASP A 1 92 ? -32.035 19.658 40.473 1.00 51.56 92 ASP A O 1
ATOM 782 N N . GLY A 1 93 ? -31.781 19.010 42.611 1.00 43.19 93 GLY A N 1
ATOM 783 C CA . GLY A 1 93 ? -33.209 18.735 42.835 1.00 43.19 93 GLY A CA 1
ATOM 784 C C . GLY A 1 93 ? -33.529 17.657 43.876 1.00 43.19 93 GLY A C 1
ATOM 785 O O . GLY A 1 93 ? -33.925 16.551 43.525 1.00 43.19 93 GLY A O 1
ATOM 786 N N . ASN A 1 94 ? -33.372 18.003 45.153 1.00 43.62 94 ASN A N 1
ATOM 787 C CA . ASN A 1 94 ? -34.001 17.384 46.330 1.00 43.62 94 ASN A CA 1
ATOM 788 C C . ASN A 1 94 ? -35.515 17.118 46.142 1.00 43.62 94 ASN A C 1
ATOM 790 O O . ASN A 1 94 ? -36.168 18.014 45.622 1.00 43.62 94 ASN A O 1
ATOM 794 N N . VAL A 1 95 ? -36.071 15.990 46.628 1.00 42.91 95 VAL A N 1
ATOM 795 C CA . VAL A 1 95 ? -37.323 15.925 47.432 1.00 42.91 95 VAL A CA 1
ATOM 796 C C . VAL A 1 95 ? -37.663 14.495 47.919 1.00 42.91 95 VAL A C 1
ATOM 798 O O . VAL A 1 95 ? -37.866 13.601 47.105 1.00 42.91 95 VAL A O 1
ATOM 801 N N . GLN A 1 96 ? -37.805 14.408 49.253 1.00 43.50 96 GLN A N 1
ATOM 802 C CA . GLN A 1 96 ? -38.582 13.499 50.128 1.00 43.50 96 GLN A CA 1
ATOM 803 C C . GLN A 1 96 ? -38.231 12.009 50.216 1.00 43.50 96 GLN A C 1
ATOM 805 O O . GLN A 1 96 ? -38.558 11.234 49.295 1.00 43.50 96 GLN A O 1
#

Foldseek 3Di:
DLVVVLVVLLVVLQLLQLVCVVVLVPDPCNVVSLVVVVVCCVVVVDPVVSNVLVVCLVVDDPVVVNVSSVCSPPVDDPDDPPPPPDDDDDDDDDDD

Secondary structure (DSSP, 8-state):
-HHHHHHHHHHHHHHT-HHHHHHHHT-TTHHHHHHHHHHHHHTTSS-HHHHHHHHHHHHS-HHHHHHHHHHT-TT---------------------

Sequence (96 aa):
TVVVEIWELQSRLEARRPRTIQRILGNRRFRAAYDFLLLRSEAGEIPPELAQWWTEIQECDETHRRRMVKDLDPGKTPGKRRRRSRRARPVDGNVQ

Radius of gyration: 21.0 Å; chains: 1; bounding box: 51×34×64 Å